Protein AF-A0A838FRE4-F1 (afdb_monomer_lite)

Structure (mmCIF, N/CA/C/O backbone):
data_AF-A0A838FRE4-F1
#
_entry.id   AF-A0A838FRE4-F1
#
loop_
_atom_site.group_PDB
_atom_site.id
_atom_site.type_symbol
_atom_site.label_atom_id
_atom_site.label_alt_id
_atom_site.label_comp_id
_atom_site.label_asym_id
_atom_site.label_entity_id
_atom_site.label_seq_id
_atom_site.pdbx_PDB_ins_code
_atom_site.Cartn_x
_atom_site.Cartn_y
_atom_site.Cartn_z
_atom_site.occupancy
_atom_site.B_iso_or_equiv
_atom_site.auth_seq_id
_atom_site.auth_comp_id
_atom_site.auth_asym_id
_atom_site.auth_atom_id
_atom_site.pdbx_PDB_model_num
ATOM 1 N N . MET A 1 1 ? 14.454 11.621 -2.069 1.00 62.50 1 MET A N 1
ATOM 2 C CA . MET A 1 1 ? 15.683 10.839 -2.335 1.00 62.50 1 MET A CA 1
ATOM 3 C C . MET A 1 1 ? 15.378 9.395 -2.749 1.00 62.50 1 MET A C 1
ATOM 5 O O . MET A 1 1 ? 15.776 9.018 -3.841 1.00 62.50 1 MET A O 1
ATOM 9 N N . PHE A 1 2 ? 14.588 8.623 -1.986 1.00 74.19 2 PHE A N 1
ATOM 10 C CA . PHE A 1 2 ? 14.260 7.216 -2.305 1.00 74.19 2 PHE A CA 1
ATOM 11 C C . PHE A 1 2 ? 13.636 6.968 -3.689 1.00 74.19 2 PHE A C 1
ATOM 13 O O . PHE A 1 2 ? 13.968 5.985 -4.342 1.00 74.19 2 PHE A O 1
ATOM 20 N N . ARG A 1 3 ? 12.817 7.898 -4.200 1.00 75.44 3 ARG A N 1
ATOM 21 C CA . ARG A 1 3 ? 12.187 7.779 -5.529 1.00 75.44 3 ARG A CA 1
ATOM 22 C C . ARG A 1 3 ? 13.184 7.672 -6.694 1.00 75.44 3 ARG A C 1
ATOM 24 O O . ARG A 1 3 ? 12.857 7.070 -7.711 1.00 75.44 3 ARG A O 1
ATOM 31 N N . ALA A 1 4 ? 14.376 8.257 -6.557 1.00 81.25 4 ALA A N 1
ATOM 32 C CA . ALA A 1 4 ? 15.432 8.199 -7.572 1.00 81.25 4 ALA A CA 1
ATOM 33 C C . ALA A 1 4 ? 16.230 6.883 -7.529 1.00 81.25 4 ALA A C 1
ATOM 35 O O . ALA A 1 4 ? 16.955 6.580 -8.467 1.00 81.25 4 ALA A O 1
ATOM 36 N N . MET A 1 5 ? 16.080 6.094 -6.459 1.00 86.12 5 MET A N 1
ATOM 37 C CA . MET A 1 5 ? 16.758 4.805 -6.290 1.00 86.12 5 MET A CA 1
ATOM 38 C C . MET A 1 5 ? 15.942 3.626 -6.846 1.00 86.12 5 MET A C 1
ATOM 40 O O . MET A 1 5 ? 16.418 2.493 -6.853 1.00 86.12 5 MET A O 1
ATOM 44 N N . ILE A 1 6 ? 14.726 3.877 -7.341 1.00 87.44 6 ILE A N 1
ATOM 45 C CA . ILE A 1 6 ? 13.887 2.862 -7.985 1.00 87.44 6 ILE A CA 1
ATOM 46 C C . ILE A 1 6 ? 14.419 2.620 -9.399 1.00 87.44 6 ILE A C 1
ATOM 48 O O . ILE A 1 6 ? 14.263 3.463 -10.282 1.00 87.44 6 ILE A O 1
ATOM 52 N N . ARG A 1 7 ? 15.043 1.456 -9.603 1.00 91.44 7 ARG A N 1
ATOM 53 C CA . ARG A 1 7 ? 15.616 1.047 -10.893 1.00 91.44 7 ARG A CA 1
ATOM 54 C C . ARG A 1 7 ? 14.559 0.587 -11.895 1.00 91.44 7 ARG A C 1
ATOM 56 O O . ARG A 1 7 ? 14.671 0.900 -13.073 1.00 91.44 7 ARG A O 1
ATOM 63 N N . ASP A 1 8 ? 13.546 -0.134 -11.423 1.00 93.12 8 ASP A N 1
ATOM 64 C CA . ASP A 1 8 ? 12.465 -0.666 -12.251 1.00 93.12 8 ASP A CA 1
ATOM 65 C C . ASP A 1 8 ? 11.111 -0.246 -11.671 1.00 93.12 8 ASP A C 1
ATOM 67 O O . ASP A 1 8 ? 10.655 -0.746 -10.641 1.00 93.12 8 ASP A O 1
ATOM 71 N N . ARG A 1 9 ? 10.477 0.714 -12.346 1.00 88.44 9 ARG A N 1
ATOM 72 C CA . ARG A 1 9 ? 9.168 1.246 -11.953 1.00 88.44 9 ARG A CA 1
ATOM 73 C C . ARG A 1 9 ? 8.039 0.265 -12.246 1.00 88.44 9 ARG A C 1
ATOM 75 O O . ARG A 1 9 ? 7.079 0.215 -11.485 1.00 88.44 9 ARG A O 1
ATOM 82 N N . ALA A 1 10 ? 8.157 -0.526 -13.310 1.00 90.75 10 ALA A N 1
ATOM 83 C CA . ALA A 1 10 ? 7.130 -1.487 -13.689 1.00 90.75 10 ALA A CA 1
ATOM 84 C C . ALA A 1 10 ? 7.111 -2.679 -12.723 1.00 90.75 10 ALA A C 1
ATOM 86 O O . ALA A 1 10 ? 6.039 -3.144 -12.340 1.00 90.75 10 ALA A O 1
ATOM 87 N N . ALA A 1 11 ? 8.285 -3.149 -12.290 1.00 93.38 11 ALA A N 1
ATOM 88 C CA . ALA A 1 11 ? 8.385 -4.165 -11.246 1.00 93.38 11 ALA A CA 1
ATOM 89 C C . ALA A 1 11 ? 7.824 -3.664 -9.912 1.00 93.38 11 ALA A C 1
ATOM 91 O O . ALA A 1 11 ? 7.066 -4.391 -9.271 1.00 93.38 11 ALA A O 1
ATOM 92 N N . LEU A 1 12 ? 8.128 -2.418 -9.529 1.00 91.44 12 LEU A N 1
ATOM 93 C CA . LEU A 1 12 ? 7.543 -1.808 -8.337 1.00 91.44 12 LEU A CA 1
ATOM 94 C C . LEU A 1 12 ? 6.013 -1.749 -8.430 1.00 91.44 12 LEU A C 1
ATOM 96 O O . LEU A 1 12 ? 5.348 -2.178 -7.494 1.00 91.44 12 LEU A O 1
ATOM 100 N N . HIS A 1 13 ? 5.458 -1.275 -9.550 1.00 90.50 13 HIS A N 1
ATOM 101 C CA . HIS A 1 13 ? 4.007 -1.205 -9.743 1.00 90.50 13 HIS A CA 1
ATOM 102 C C . HIS A 1 13 ? 3.347 -2.576 -9.563 1.00 90.50 13 HIS A C 1
ATOM 10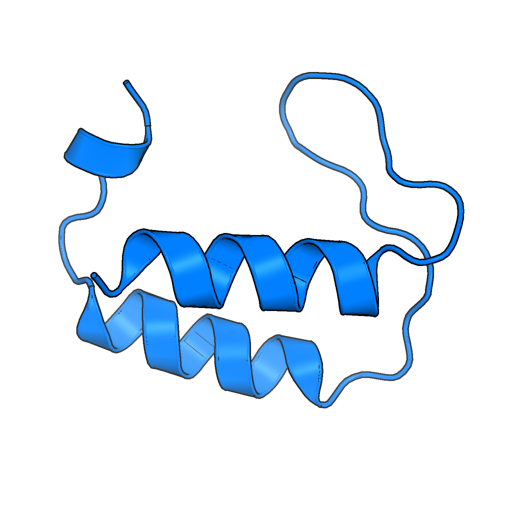4 O O . HIS A 1 13 ? 2.420 -2.710 -8.770 1.00 90.50 13 HIS A O 1
ATOM 110 N N . ARG A 1 14 ? 3.865 -3.618 -10.231 1.00 94.94 14 ARG A N 1
ATOM 111 C CA . ARG A 1 14 ? 3.327 -4.984 -10.107 1.00 94.94 14 ARG A CA 1
ATOM 112 C C . ARG A 1 14 ? 3.371 -5.494 -8.666 1.00 94.94 14 ARG A C 1
ATOM 114 O O . ARG A 1 14 ? 2.362 -5.993 -8.180 1.00 94.94 14 ARG A O 1
ATOM 121 N N . ALA A 1 15 ? 4.501 -5.315 -7.981 1.00 95.25 15 ALA A N 1
ATOM 122 C CA . ALA A 1 15 ? 4.645 -5.724 -6.586 1.00 95.25 15 ALA A CA 1
ATOM 123 C C . ALA A 1 15 ? 3.666 -4.980 -5.660 1.00 95.25 15 ALA A C 1
ATOM 125 O O . ALA A 1 15 ? 3.087 -5.576 -4.757 1.00 95.25 15 ALA A O 1
ATOM 126 N N . MET A 1 16 ? 3.444 -3.682 -5.892 1.00 95.06 16 MET A N 1
ATOM 127 C CA . MET A 1 16 ? 2.482 -2.898 -5.113 1.00 95.06 16 MET A CA 1
ATOM 128 C C . MET A 1 16 ? 1.038 -3.335 -5.372 1.00 95.06 16 MET A C 1
ATOM 130 O O . MET A 1 16 ? 0.278 -3.454 -4.416 1.00 95.06 16 MET A O 1
ATOM 134 N N . GLN A 1 17 ? 0.661 -3.618 -6.625 1.00 94.94 17 GLN A N 1
ATOM 135 C CA . GLN A 1 17 ? -0.670 -4.152 -6.943 1.00 94.94 17 GLN A CA 1
ATOM 136 C C . GLN A 1 17 ? -0.916 -5.494 -6.245 1.00 94.94 17 GLN A C 1
ATOM 138 O O . GLN A 1 17 ? -1.993 -5.698 -5.695 1.00 94.94 17 GLN A O 1
ATOM 143 N N . GLU A 1 18 ? 0.088 -6.373 -6.205 1.00 97.62 18 GLU A N 1
ATOM 144 C CA . GLU A 1 18 ? 0.007 -7.653 -5.498 1.00 97.62 18 GLU A CA 1
ATOM 145 C C . GLU A 1 18 ? -0.196 -7.461 -3.990 1.00 97.62 18 GLU A C 1
ATOM 147 O O . GLU A 1 18 ? -1.149 -8.001 -3.429 1.00 97.62 18 GLU A O 1
ATOM 152 N N . ILE A 1 19 ? 0.628 -6.635 -3.339 1.00 97.25 19 ILE A N 1
ATOM 153 C CA . ILE A 1 19 ? 0.503 -6.348 -1.901 1.00 97.25 19 ILE A CA 1
ATOM 154 C C . ILE A 1 19 ? -0.863 -5.734 -1.578 1.00 97.25 19 ILE A C 1
ATOM 156 O O . ILE A 1 19 ? -1.489 -6.114 -0.593 1.00 97.25 19 ILE A O 1
ATOM 160 N N . 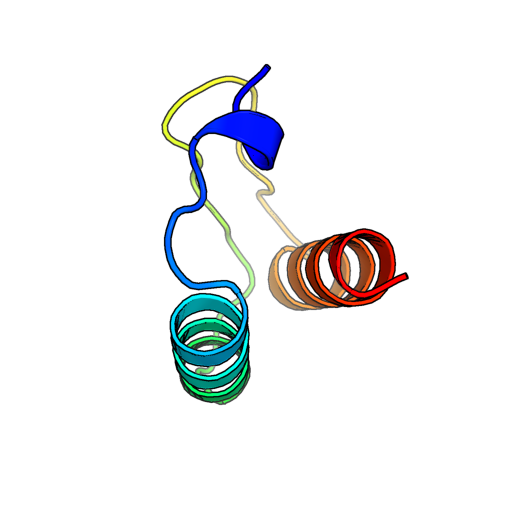LEU A 1 20 ? -1.375 -4.828 -2.418 1.00 96.56 20 LEU A N 1
ATOM 161 C CA . LEU A 1 20 ? -2.689 -4.204 -2.228 1.00 96.56 20 LEU A CA 1
ATOM 162 C C . LEU A 1 20 ? -3.861 -5.199 -2.324 1.00 96.56 20 LEU A C 1
ATOM 164 O O . LEU A 1 20 ? -4.975 -4.852 -1.933 1.00 96.56 20 LEU A O 1
ATOM 168 N N . THR A 1 21 ? -3.650 -6.436 -2.778 1.00 97.62 21 THR A N 1
ATOM 169 C CA . THR A 1 21 ? -4.685 -7.481 -2.697 1.00 97.62 21 THR A CA 1
ATOM 170 C C . THR A 1 21 ? -4.832 -8.073 -1.298 1.00 97.62 21 THR A C 1
ATOM 172 O O . THR A 1 21 ? -5.892 -8.605 -0.975 1.00 97.62 21 THR A O 1
ATOM 175 N N . TRP A 1 22 ? -3.812 -7.947 -0.446 1.00 98.25 22 TRP A N 1
ATOM 176 C CA . TRP A 1 22 ? -3.818 -8.524 0.894 1.00 98.25 22 TRP A CA 1
ATOM 177 C C . TRP A 1 22 ? -4.822 -7.817 1.810 1.00 98.25 22 TRP A C 1
ATOM 179 O O . TRP A 1 22 ? -5.166 -6.643 1.613 1.00 98.25 22 TRP A O 1
ATOM 189 N N . ASP A 1 23 ? -5.280 -8.538 2.829 1.00 97.75 23 ASP A N 1
ATOM 190 C CA . ASP A 1 23 ? -6.111 -7.990 3.897 1.00 97.75 23 ASP A CA 1
ATOM 191 C C . ASP A 1 23 ? -5.214 -7.431 5.008 1.00 97.75 23 ASP A C 1
ATOM 193 O O . ASP A 1 23 ? -4.677 -8.170 5.834 1.00 97.75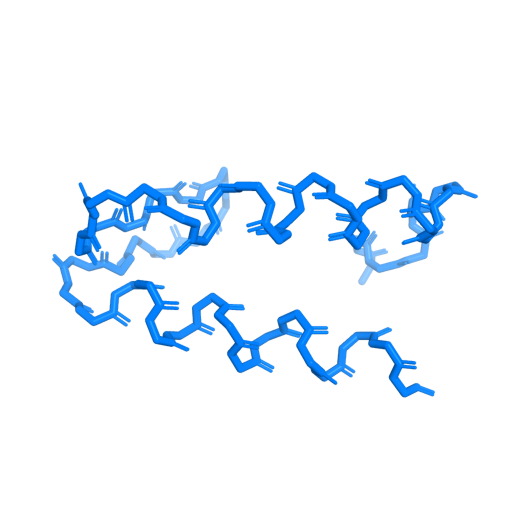 23 ASP A O 1
ATOM 197 N N . PHE A 1 24 ? -4.967 -6.121 4.966 1.00 98.00 24 PHE A N 1
ATOM 198 C CA . PHE A 1 24 ? -4.161 -5.416 5.955 1.00 98.00 24 PHE A CA 1
ATOM 199 C C . PHE A 1 24 ? -4.694 -4.005 6.182 1.00 98.00 24 PHE A C 1
ATOM 201 O O . PHE A 1 24 ? -5.219 -3.362 5.271 1.00 98.00 24 PHE A O 1
ATOM 208 N N . ASP A 1 25 ? -4.479 -3.513 7.398 1.00 97.69 25 ASP A N 1
ATOM 209 C CA . ASP A 1 25 ? -4.803 -2.140 7.791 1.00 97.69 25 ASP A CA 1
ATOM 210 C C . ASP A 1 25 ? -3.561 -1.368 8.260 1.00 97.69 25 ASP A C 1
ATOM 212 O O . ASP A 1 25 ? -3.414 -0.181 7.987 1.00 97.69 25 ASP A O 1
ATOM 216 N N . ARG A 1 26 ? -2.606 -2.056 8.893 1.00 97.88 26 ARG A N 1
ATOM 217 C CA . ARG A 1 26 ? -1.372 -1.456 9.407 1.00 97.88 26 ARG A CA 1
ATOM 218 C C . ARG A 1 26 ? -0.233 -1.539 8.395 1.00 97.88 26 ARG A C 1
ATOM 220 O O . ARG A 1 26 ? -0.009 -2.587 7.794 1.00 97.88 26 ARG A O 1
ATOM 227 N N . VAL A 1 27 ? 0.545 -0.464 8.266 1.00 97.56 27 VAL A N 1
ATOM 228 C CA . VAL A 1 27 ? 1.766 -0.427 7.444 1.00 97.56 27 VAL A CA 1
ATOM 229 C C . VAL A 1 27 ? 2.932 0.092 8.275 1.00 97.56 27 VAL A C 1
ATOM 231 O O . VAL A 1 27 ? 2.931 1.235 8.728 1.00 97.56 27 VAL A O 1
ATOM 234 N N . ILE A 1 28 ? 3.953 -0.748 8.441 1.00 96.25 28 ILE A N 1
ATOM 235 C CA . ILE A 1 28 ? 5.196 -0.399 9.132 1.00 96.25 28 ILE A CA 1
ATOM 236 C C . ILE A 1 28 ? 6.250 -0.071 8.075 1.00 96.25 28 ILE A C 1
ATOM 238 O O . ILE A 1 28 ? 6.520 -0.873 7.182 1.00 96.25 28 ILE A O 1
ATOM 242 N N . VAL A 1 29 ? 6.842 1.114 8.176 1.00 92.44 29 VAL A N 1
ATOM 243 C CA . VAL A 1 29 ? 7.857 1.610 7.242 1.00 92.44 29 VAL A CA 1
ATOM 244 C C . VAL A 1 29 ? 9.254 1.479 7.842 1.00 92.44 29 VAL A C 1
ATOM 246 O O . VAL A 1 29 ? 9.432 1.556 9.053 1.00 92.44 29 VAL A O 1
ATOM 249 N N . GLY A 1 30 ? 10.271 1.3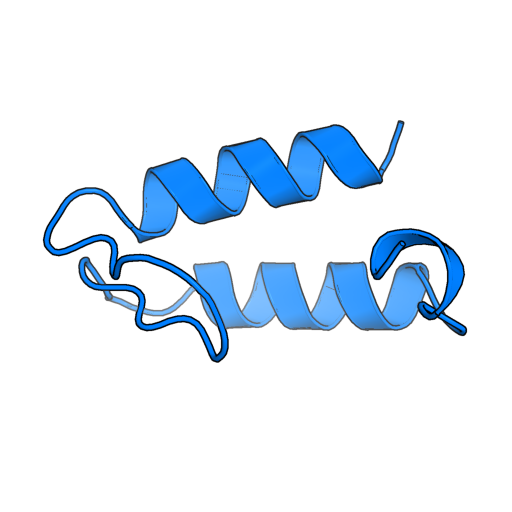19 6.991 1.00 89.62 30 GLY A N 1
ATOM 250 C CA . GLY A 1 30 ? 11.667 1.273 7.449 1.00 89.62 30 GLY A CA 1
ATOM 251 C C . GLY A 1 30 ? 12.176 2.603 8.024 1.00 89.62 30 GLY A C 1
ATOM 252 O O . GLY A 1 30 ? 13.162 2.619 8.756 1.00 89.62 30 GLY A O 1
ATOM 253 N N . HIS A 1 31 ? 11.506 3.716 7.708 1.00 89.81 31 HIS A N 1
ATOM 254 C CA . HIS A 1 31 ? 11.832 5.054 8.196 1.00 89.81 31 HIS A CA 1
ATOM 255 C C . HIS A 1 31 ? 10.559 5.870 8.432 1.00 89.81 31 HIS A C 1
ATOM 257 O O . HIS A 1 31 ? 9.699 5.913 7.555 1.00 89.81 31 HIS A O 1
ATOM 263 N N . GLY A 1 32 ? 10.499 6.587 9.556 1.00 88.31 32 GLY A N 1
ATOM 264 C CA . GLY A 1 32 ? 9.354 7.417 9.933 1.00 88.31 32 GLY A CA 1
ATOM 265 C C . GLY A 1 32 ? 8.332 6.669 10.786 1.00 88.31 32 GLY A C 1
ATOM 266 O O . GLY A 1 32 ? 8.640 5.636 11.379 1.00 88.31 32 GLY A O 1
ATOM 267 N N . GLU A 1 33 ? 7.128 7.226 10.869 1.00 93.38 33 GLU A N 1
ATOM 268 C CA . GLU A 1 33 ? 6.038 6.676 11.675 1.00 93.38 33 GLU A CA 1
ATOM 269 C C . GLU A 1 33 ? 5.241 5.623 10.901 1.00 93.38 33 GLU A C 1
ATOM 271 O O . GLU A 1 33 ? 5.035 5.733 9.689 1.00 93.38 33 GLU A O 1
ATOM 276 N N . ALA A 1 34 ? 4.790 4.593 11.617 1.00 94.94 34 ALA A N 1
ATOM 277 C CA . ALA A 1 34 ? 3.905 3.580 11.065 1.00 94.94 34 ALA A CA 1
ATOM 278 C C . ALA A 1 34 ? 2.482 4.132 10.885 1.00 94.94 34 ALA A C 1
ATOM 280 O O . ALA A 1 34 ? 2.001 4.938 11.682 1.00 94.94 34 ALA A O 1
ATOM 281 N N . PHE A 1 35 ? 1.781 3.642 9.862 1.00 96.50 35 PHE A N 1
ATOM 282 C CA . PHE A 1 35 ? 0.344 3.852 9.727 1.00 96.50 35 PHE A CA 1
ATOM 283 C C . PHE A 1 35 ? -0.366 2.764 10.522 1.00 96.50 35 PHE A C 1
ATOM 285 O O . PHE A 1 35 ? -0.418 1.616 10.084 1.00 96.50 35 PHE A O 1
ATOM 292 N N . GLU A 1 36 ? -0.864 3.115 11.705 1.00 97.25 36 GLU A N 1
ATOM 293 C CA . GLU A 1 36 ? -1.536 2.169 12.603 1.00 97.25 36 GLU A CA 1
ATOM 294 C C . GLU A 1 36 ? -2.918 1.742 12.083 1.00 97.25 36 GLU A C 1
ATOM 296 O O . GLU A 1 36 ? -3.325 0.610 12.324 1.00 97.25 36 GLU A O 1
ATOM 301 N N . THR A 1 37 ? -3.603 2.616 11.333 1.00 97.44 37 THR A N 1
ATOM 302 C CA . THR A 1 37 ? -4.882 2.336 10.654 1.00 97.44 37 THR A CA 1
ATOM 303 C C . THR A 1 37 ? -4.941 3.030 9.292 1.00 97.44 37 THR A C 1
ATOM 305 O O . THR A 1 37 ? -4.203 3.988 9.040 1.00 97.44 37 THR A O 1
ATOM 308 N N . GLY A 1 38 ? -5.798 2.547 8.390 1.00 97.19 38 GLY A N 1
ATOM 309 C CA . GLY A 1 38 ? -5.983 3.095 7.043 1.00 97.19 38 GLY A CA 1
ATOM 310 C C . GLY A 1 38 ? -4.763 2.936 6.128 1.00 97.19 38 GLY A C 1
ATOM 311 O O . GLY A 1 38 ? -4.667 3.584 5.082 1.00 97.19 38 GLY A O 1
ATOM 312 N N . GLY A 1 39 ? -3.808 2.085 6.500 1.00 97.31 39 GLY A N 1
ATOM 313 C CA . GLY A 1 39 ? -2.511 1.951 5.846 1.00 97.31 39 GLY A CA 1
ATOM 314 C C . GLY A 1 39 ? -2.617 1.464 4.406 1.00 97.31 39 GLY A C 1
ATOM 315 O O . GLY A 1 39 ? -1.886 1.952 3.546 1.00 97.31 39 GLY A O 1
ATOM 316 N N . LYS A 1 40 ? -3.572 0.579 4.100 1.00 97.56 40 LYS A N 1
ATOM 317 C CA . LYS A 1 40 ? -3.839 0.127 2.726 1.00 97.56 40 LYS A CA 1
ATOM 318 C C . LYS A 1 40 ? -4.252 1.273 1.810 1.00 97.56 40 LYS A C 1
ATOM 320 O O . LYS A 1 40 ? -3.715 1.421 0.712 1.00 97.56 40 LYS A O 1
ATOM 325 N N . GLN A 1 41 ? -5.170 2.111 2.281 1.00 97.12 41 GLN A N 1
ATOM 326 C CA . GLN A 1 41 ? -5.668 3.249 1.517 1.00 97.12 41 GLN A CA 1
ATOM 327 C C . GLN A 1 41 ? -4.568 4.296 1.330 1.00 97.12 41 GLN A C 1
ATOM 329 O O . GLN A 1 41 ? -4.336 4.766 0.216 1.00 97.12 41 GLN A O 1
ATOM 334 N N . ARG A 1 42 ? -3.798 4.562 2.390 1.00 95.62 42 ARG A N 1
ATOM 335 C CA . ARG A 1 42 ? -2.658 5.475 2.331 1.00 95.62 42 ARG A CA 1
ATOM 336 C C . ARG A 1 42 ? -1.567 4.995 1.374 1.00 95.62 42 ARG A C 1
ATOM 338 O O . ARG A 1 42 ? -1.025 5.792 0.609 1.00 95.62 42 ARG A O 1
ATOM 345 N N . LEU A 1 43 ? -1.257 3.699 1.388 1.00 94.81 43 LEU A N 1
ATOM 346 C CA . LEU A 1 43 ? -0.279 3.105 0.481 1.00 94.81 43 LEU A CA 1
ATOM 347 C C . LEU A 1 43 ? -0.734 3.224 -0.982 1.00 94.81 43 LEU A C 1
ATOM 349 O O . LEU A 1 43 ? 0.063 3.625 -1.829 1.00 94.81 43 LEU A O 1
ATOM 353 N N . ALA A 1 44 ? -2.012 2.962 -1.276 1.00 94.81 44 ALA A N 1
ATOM 354 C CA . ALA A 1 44 ? -2.572 3.087 -2.624 1.00 94.81 44 ALA A CA 1
ATOM 355 C C . ALA A 1 44 ? -2.478 4.520 -3.190 1.00 94.81 44 ALA A C 1
ATOM 357 O O . ALA A 1 44 ? -2.109 4.708 -4.356 1.00 94.81 44 ALA A O 1
ATOM 358 N N . GLU A 1 45 ? -2.747 5.539 -2.369 1.00 94.25 45 GLU A N 1
ATOM 359 C CA . GLU A 1 45 ? -2.583 6.951 -2.750 1.00 94.25 45 GLU A CA 1
ATOM 360 C C . GLU A 1 45 ? -1.129 7.282 -3.110 1.00 94.25 45 GLU A C 1
ATOM 362 O O . GLU A 1 45 ? -0.858 7.935 -4.122 1.00 94.25 45 GLU A O 1
ATOM 367 N N . ILE A 1 46 ? -0.183 6.811 -2.290 1.00 90.81 46 ILE A N 1
ATOM 368 C CA . ILE A 1 46 ? 1.247 7.053 -2.494 1.00 90.81 46 ILE A CA 1
ATOM 369 C C . ILE A 1 46 ? 1.712 6.405 -3.798 1.00 90.81 46 ILE A C 1
ATOM 371 O O . ILE A 1 46 ? 2.360 7.079 -4.600 1.00 90.81 46 ILE A O 1
ATOM 375 N N . VAL A 1 47 ? 1.356 5.141 -4.044 1.00 88.75 47 VAL A N 1
ATOM 376 C CA . VAL A 1 47 ? 1.733 4.412 -5.269 1.00 88.75 47 VAL A CA 1
ATOM 377 C C . VAL A 1 47 ? 1.223 5.147 -6.511 1.00 88.75 47 VAL A C 1
ATOM 379 O O . VAL A 1 47 ? 2.010 5.472 -7.400 1.00 88.75 47 VAL A O 1
ATOM 382 N N . SER A 1 48 ? -0.046 5.563 -6.496 1.00 87.06 48 SER A N 1
ATOM 383 C CA . SER A 1 48 ? -0.663 6.334 -7.586 1.00 87.06 48 SER A CA 1
ATOM 384 C C . SER A 1 48 ? 0.018 7.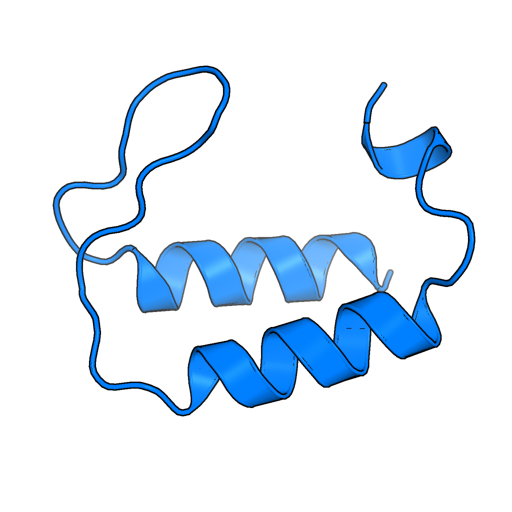690 -7.833 1.00 87.06 48 SER A C 1
ATOM 386 O O . SER A 1 48 ? -0.019 8.229 -8.939 1.00 87.06 48 SER A O 1
ATOM 388 N N . SER A 1 49 ? 0.648 8.279 -6.810 1.00 82.25 49 SER A N 1
ATOM 389 C CA . SER A 1 49 ? 1.370 9.554 -6.931 1.00 82.25 49 SER A CA 1
ATOM 390 C C . SER A 1 49 ? 2.779 9.422 -7.526 1.00 82.25 49 SER A C 1
ATOM 392 O O . SER A 1 49 ? 3.331 10.414 -8.001 1.00 82.25 49 SER A O 1
ATOM 394 N N . VAL A 1 50 ? 3.371 8.222 -7.491 1.00 72.69 50 VAL A N 1
ATOM 395 C CA . VAL A 1 50 ? 4.747 7.940 -7.950 1.00 72.69 50 VAL A CA 1
ATOM 396 C C . VAL A 1 50 ? 4.796 7.506 -9.423 1.00 72.69 50 VAL A C 1
ATOM 398 O O . VAL A 1 50 ? 5.869 7.532 -10.032 1.00 72.69 50 VAL A O 1
ATOM 401 N N . GLU A 1 51 ? 3.646 7.139 -9.987 1.00 65.88 51 GLU A N 1
ATOM 402 C CA . GLU A 1 51 ? 3.466 6.726 -11.387 1.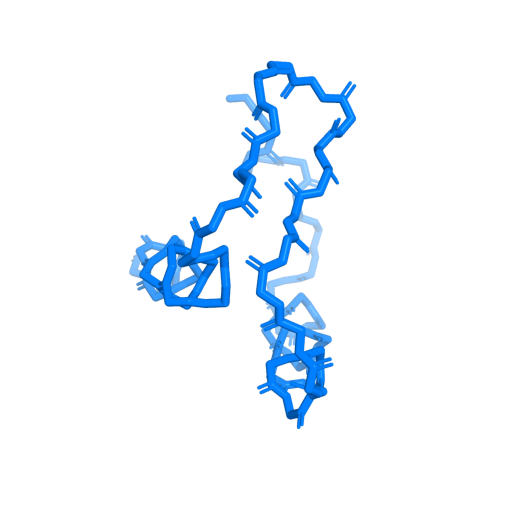00 65.88 51 GLU A CA 1
ATOM 403 C C . GLU A 1 51 ? 3.180 7.877 -12.361 1.00 65.88 51 GLU A C 1
ATOM 405 O O . GLU A 1 51 ? 3.258 7.668 -13.569 1.00 65.88 51 GLU A O 1
ATOM 410 N N . ARG A 1 52 ? 2.902 9.083 -11.849 1.00 58.56 52 ARG A N 1
ATOM 411 C CA . ARG A 1 52 ? 2.918 10.334 -12.627 1.00 58.56 52 ARG A CA 1
ATOM 412 C C . ARG A 1 52 ? 4.329 10.903 -12.730 1.00 58.56 52 ARG A C 1
ATOM 414 O O . ARG A 1 52 ? 4.666 11.382 -13.830 1.00 58.56 52 ARG A O 1
#

pLDDT: mean 90.63, std 9.29, range [58.56, 98.25]

Sequence (52 aa):
MFRAMIRDRAALHRAMQEILTWDFDRVIVGHGEAFETGGKQRLAEIVSSVER

Foldseek 3Di:
DVLVVDPDLPVVLVVLVVVLVDDDAWADDPDDDIRHGNVSVVSVVVNVVSVD

Radius of gyration: 11.4 Å; chains: 1; bounding box: 23×19×26 Å

Secondary structure (DSSP, 8-state):
-GGGG-S-HHHHHHHHHHHTTS----B--SSS--B-SSHHHHHHHHHHHH--